Protein AF-S4PJ71-F1 (afdb_monomer_lite)

Sequence (71 aa):
MGRLKEAITVLQKAIHSDPERGLNESLLINLCTLYELESSKTNEKKLNLLRMLCKHKSDTIPNVLECLKLT

Radius of gyration: 11.43 Å; chains: 1; bounding box: 29×24×26 Å

Structure (mmCIF, N/CA/C/O backbone):
data_AF-S4PJ71-F1
#
_entry.id   AF-S4PJ71-F1
#
loop_
_atom_site.group_PDB
_atom_site.id
_atom_site.type_symbol
_atom_site.label_atom_id
_atom_site.label_alt_id
_atom_site.label_comp_id
_atom_site.label_asym_id
_atom_site.label_entity_id
_atom_site.label_seq_id
_atom_site.pdbx_PDB_ins_code
_atom_site.Cartn_x
_atom_site.Cartn_y
_atom_site.Cartn_z
_atom_site.occupancy
_atom_site.B_iso_or_equiv
_atom_site.auth_seq_id
_atom_site.auth_comp_id
_atom_site.auth_asym_id
_atom_site.auth_atom_id
_atom_site.pdbx_PDB_model_num
ATOM 1 N N . MET A 1 1 ? -18.799 -7.664 8.417 1.00 59.41 1 MET A N 1
ATOM 2 C CA . MET A 1 1 ? -17.580 -6.821 8.377 1.00 59.41 1 MET A CA 1
ATOM 3 C C . MET A 1 1 ? -18.006 -5.415 7.960 1.00 59.41 1 MET A C 1
ATOM 5 O O . MET A 1 1 ? -19.072 -5.287 7.380 1.00 59.41 1 MET A O 1
ATOM 9 N N . GLY A 1 2 ? -17.289 -4.351 8.335 1.00 87.62 2 GLY A N 1
ATOM 10 C CA . GLY A 1 2 ? -17.685 -2.989 7.935 1.00 87.62 2 GLY A CA 1
ATOM 11 C C . GLY A 1 2 ? -17.331 -2.699 6.471 1.00 87.62 2 GLY A C 1
ATOM 12 O O . GLY A 1 2 ? -16.294 -3.175 6.009 1.00 87.62 2 GLY A O 1
ATOM 13 N N . ARG A 1 3 ? -18.128 -1.870 5.774 1.00 93.00 3 ARG A N 1
ATOM 14 C CA . ARG A 1 3 ? -17.916 -1.494 4.354 1.00 93.00 3 ARG A CA 1
ATOM 15 C C . ARG A 1 3 ? -16.503 -0.969 4.056 1.00 93.00 3 ARG A C 1
ATOM 17 O O . ARG A 1 3 ? -15.972 -1.205 2.979 1.00 93.00 3 ARG A O 1
ATOM 24 N N .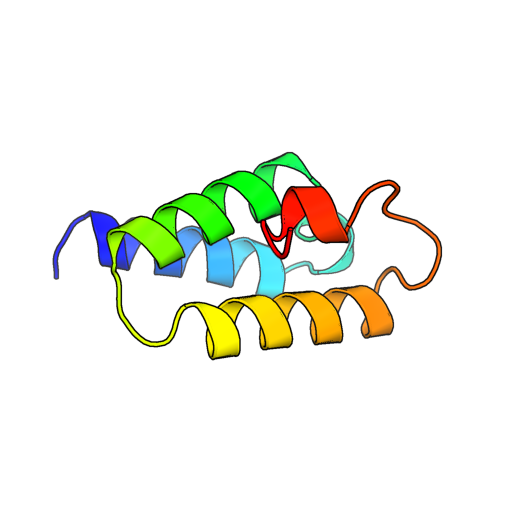 LEU A 1 4 ? -15.868 -0.308 5.029 1.00 94.19 4 LEU A N 1
ATOM 25 C CA . LEU A 1 4 ? -14.482 0.163 4.929 1.00 94.19 4 LEU A CA 1
ATOM 26 C C . LEU A 1 4 ? -13.481 -0.993 4.744 1.00 94.19 4 LEU A C 1
ATOM 28 O O . LEU A 1 4 ? -12.630 -0.940 3.861 1.00 94.19 4 LEU A O 1
ATOM 32 N N . LYS A 1 5 ? -13.610 -2.061 5.540 1.00 93.69 5 LYS A N 1
ATOM 33 C CA . LYS A 1 5 ? -12.729 -3.239 5.461 1.00 93.69 5 LYS A CA 1
ATOM 34 C C . LYS A 1 5 ? -12.927 -4.010 4.160 1.00 93.69 5 LYS A C 1
ATOM 36 O O . LYS A 1 5 ? -11.965 -4.526 3.594 1.00 93.69 5 LYS A O 1
ATOM 41 N N . GLU A 1 6 ? -14.165 -4.068 3.676 1.00 96.00 6 GLU A N 1
ATOM 42 C CA . GLU A 1 6 ? -14.491 -4.673 2.382 1.00 96.00 6 GLU A CA 1
ATOM 43 C C . GLU A 1 6 ? -13.861 -3.885 1.232 1.00 96.00 6 GLU A C 1
ATOM 45 O O . GLU A 1 6 ? -13.179 -4.481 0.403 1.00 96.00 6 GLU A O 1
ATOM 50 N N . ALA A 1 7 ? -13.989 -2.554 1.231 1.00 96.56 7 ALA A N 1
ATOM 51 C CA . ALA A 1 7 ? -13.358 -1.699 0.228 1.00 96.56 7 ALA A CA 1
ATOM 52 C C . ALA A 1 7 ? -11.829 -1.871 0.208 1.00 96.56 7 ALA A C 1
ATOM 54 O O . ALA A 1 7 ? -11.252 -2.096 -0.855 1.00 96.56 7 ALA A O 1
ATOM 55 N N . ILE A 1 8 ? -11.181 -1.865 1.379 1.00 96.25 8 ILE A N 1
ATOM 56 C CA . ILE A 1 8 ? -9.740 -2.143 1.503 1.00 96.25 8 ILE A CA 1
ATOM 57 C C . ILE A 1 8 ? -9.391 -3.499 0.886 1.00 96.25 8 ILE A C 1
ATOM 59 O O . ILE A 1 8 ? -8.478 -3.588 0.067 1.00 96.25 8 ILE A O 1
ATOM 63 N N . THR A 1 9 ? -10.142 -4.543 1.241 1.00 96.06 9 THR A N 1
ATOM 64 C CA . THR A 1 9 ? -9.905 -5.906 0.745 1.00 96.06 9 THR A CA 1
ATOM 65 C C . THR A 1 9 ? -10.042 -5.980 -0.775 1.00 96.06 9 THR A C 1
ATOM 67 O O . THR A 1 9 ? -9.239 -6.639 -1.431 1.00 96.06 9 THR A O 1
ATOM 70 N N . VAL A 1 10 ? -11.037 -5.301 -1.354 1.00 97.06 10 VAL A N 1
ATOM 71 C CA . VAL A 1 10 ? -11.254 -5.263 -2.807 1.00 97.06 10 VAL A CA 1
ATOM 72 C C . VAL A 1 10 ? -10.087 -4.581 -3.520 1.00 97.06 10 VAL A C 1
ATOM 74 O O . VAL A 1 10 ? -9.548 -5.150 -4.469 1.00 97.06 10 VAL A O 1
ATOM 77 N N . LEU A 1 11 ? -9.643 -3.412 -3.048 1.00 96.81 11 LEU A N 1
ATOM 78 C CA . LEU A 1 11 ? -8.524 -2.698 -3.673 1.00 96.81 11 LEU A CA 1
ATOM 79 C C . LEU A 1 11 ? -7.201 -3.457 -3.513 1.00 96.81 11 LEU A C 1
ATOM 81 O O . LEU A 1 11 ? -6.435 -3.567 -4.467 1.00 96.81 11 LEU A O 1
ATOM 85 N N . GLN A 1 12 ? -6.953 -4.050 -2.340 1.00 96.19 1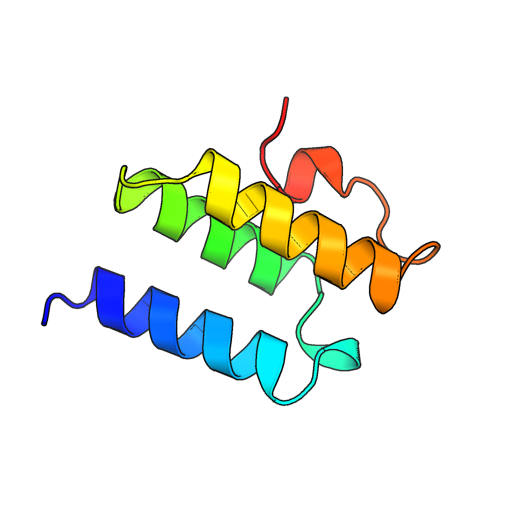2 GLN A N 1
ATOM 86 C CA . GLN A 1 12 ? -5.799 -4.925 -2.141 1.00 96.19 12 GLN A CA 1
ATOM 87 C C . GLN A 1 12 ? -5.839 -6.101 -3.119 1.00 96.19 12 GLN A C 1
ATOM 89 O O . GLN A 1 12 ? -4.840 -6.360 -3.782 1.00 96.19 12 GLN A O 1
ATOM 94 N N . LYS A 1 13 ? -6.976 -6.790 -3.266 1.00 96.75 13 LYS A N 1
ATOM 95 C CA . LYS A 1 13 ? -7.108 -7.897 -4.225 1.00 96.75 13 LYS A CA 1
ATOM 96 C C . LYS A 1 13 ? -6.844 -7.453 -5.660 1.00 96.75 13 LYS A C 1
ATOM 98 O O . LYS A 1 13 ? -6.168 -8.185 -6.375 1.00 96.75 13 LYS A O 1
ATOM 103 N N . ALA A 1 14 ? -7.317 -6.276 -6.067 1.00 96.06 14 ALA A N 1
ATOM 104 C CA . ALA A 1 14 ? -7.038 -5.736 -7.396 1.00 96.06 14 ALA A CA 1
ATOM 105 C C . ALA A 1 14 ? -5.528 -5.547 -7.626 1.00 96.06 14 ALA A C 1
ATOM 107 O O . ALA A 1 14 ? -5.007 -6.000 -8.640 1.00 96.06 14 ALA A O 1
ATOM 108 N N . ILE A 1 15 ? -4.815 -4.974 -6.648 1.00 94.88 15 ILE A N 1
ATOM 109 C CA . ILE A 1 15 ? -3.356 -4.794 -6.711 1.00 94.88 15 ILE A CA 1
ATOM 110 C C . ILE A 1 15 ? -2.616 -6.139 -6.736 1.00 94.88 15 ILE A C 1
ATOM 112 O O . ILE A 1 15 ? -1.663 -6.293 -7.487 1.00 94.88 15 ILE A O 1
ATOM 116 N N . HIS A 1 16 ? -3.031 -7.120 -5.932 1.00 94.88 16 HIS A N 1
ATOM 117 C CA . HIS A 1 16 ? -2.337 -8.413 -5.867 1.00 94.88 16 HIS A CA 1
ATOM 118 C C . HIS A 1 16 ? -2.623 -9.314 -7.074 1.00 94.88 16 HIS A C 1
ATOM 120 O O . HIS A 1 16 ? -1.778 -10.136 -7.416 1.00 94.88 16 HIS A O 1
ATOM 126 N N . SER A 1 17 ? -3.798 -9.184 -7.699 1.00 96.69 17 SER A N 1
ATOM 127 C CA . SER A 1 17 ? -4.184 -10.015 -8.849 1.00 96.69 17 SER A CA 1
ATOM 128 C C . SER A 1 17 ? -3.436 -9.617 -10.120 1.00 96.69 17 SER A C 1
ATOM 130 O O . SER A 1 17 ? -3.126 -10.478 -10.935 1.00 96.69 17 SER A O 1
ATOM 132 N N . ASP A 1 18 ? -3.136 -8.327 -10.278 1.00 94.81 18 ASP A N 1
ATOM 133 C CA . ASP A 1 18 ? -2.341 -7.799 -11.387 1.00 94.81 18 ASP A CA 1
ATOM 134 C C . ASP A 1 18 ? -1.552 -6.567 -10.908 1.00 94.81 18 ASP A C 1
ATOM 136 O O . ASP A 1 18 ? -2.040 -5.440 -11.020 1.00 94.81 18 ASP A O 1
ATOM 140 N N . PRO A 1 19 ? -0.350 -6.751 -10.327 1.00 92.69 19 PRO A N 1
ATOM 141 C CA . PRO A 1 19 ? 0.451 -5.641 -9.810 1.00 92.69 19 PRO A CA 1
ATOM 142 C C . PRO A 1 19 ? 0.864 -4.634 -10.887 1.00 92.69 19 PRO A C 1
ATOM 144 O O . PRO A 1 19 ? 0.900 -3.435 -10.615 1.00 92.69 19 PRO A O 1
ATOM 147 N N . GLU A 1 20 ? 1.113 -5.091 -12.117 1.00 90.19 20 GLU A N 1
ATOM 148 C CA . GLU A 1 20 ? 1.518 -4.235 -13.238 1.00 90.19 20 GLU A CA 1
ATOM 149 C C . GLU A 1 20 ? 0.424 -3.219 -13.590 1.00 90.19 20 GLU A C 1
ATOM 151 O O . GLU A 1 20 ? 0.703 -2.046 -13.850 1.00 90.19 20 GLU A O 1
ATOM 156 N N . ARG A 1 21 ? -0.850 -3.625 -13.542 1.00 90.19 21 ARG A N 1
ATOM 157 C CA . ARG A 1 21 ? -1.982 -2.711 -13.772 1.00 90.19 21 ARG A CA 1
ATOM 158 C C . ARG A 1 21 ? -2.487 -2.036 -12.501 1.00 90.19 21 ARG A C 1
ATOM 160 O O . ARG A 1 21 ? -2.858 -0.862 -12.534 1.00 90.19 21 ARG A O 1
ATOM 167 N N . GLY A 1 22 ? -2.519 -2.765 -11.392 1.00 91.31 22 GLY A N 1
ATOM 168 C CA . GLY A 1 22 ? -3.120 -2.345 -10.130 1.00 91.31 22 GLY A CA 1
ATOM 169 C C . GLY A 1 22 ? -2.287 -1.326 -9.356 1.00 91.31 22 GLY A C 1
ATOM 170 O O . GLY A 1 22 ? -2.848 -0.492 -8.647 1.00 91.31 22 GLY A O 1
ATOM 171 N N . LEU A 1 23 ? -0.962 -1.333 -9.525 1.00 91.75 23 LEU A N 1
ATOM 172 C CA . LEU A 1 23 ? -0.079 -0.297 -8.990 1.00 91.75 23 LEU A CA 1
ATOM 173 C C . LEU A 1 23 ? -0.112 0.939 -9.898 1.00 91.75 23 LEU A C 1
ATOM 175 O O . LEU A 1 23 ? 0.794 1.189 -10.695 1.00 91.75 23 LEU A O 1
ATOM 179 N N . ASN A 1 24 ? -1.202 1.694 -9.804 1.00 90.75 24 ASN A N 1
ATOM 180 C CA . ASN A 1 24 ? -1.361 3.007 -10.419 1.00 90.75 24 ASN A CA 1
ATOM 181 C C . ASN A 1 24 ? -1.792 4.039 -9.372 1.00 90.75 24 ASN A C 1
ATOM 183 O O . ASN A 1 24 ? -2.297 3.690 -8.304 1.00 90.75 24 ASN A O 1
ATOM 187 N N . GLU A 1 25 ? -1.591 5.311 -9.700 1.00 89.94 25 GLU A N 1
ATOM 188 C CA . GLU A 1 25 ? -1.823 6.449 -8.811 1.00 89.94 25 GLU A CA 1
ATOM 189 C C . GLU A 1 25 ? -3.222 6.446 -8.172 1.00 89.94 25 GLU A C 1
ATOM 191 O O . GLU A 1 25 ? -3.338 6.494 -6.948 1.00 89.94 25 GLU A O 1
ATOM 196 N N . SER A 1 26 ? -4.290 6.298 -8.965 1.00 91.69 26 SER A N 1
ATOM 197 C CA . SER A 1 26 ? -5.664 6.336 -8.444 1.00 91.69 26 SER A CA 1
ATOM 198 C C . SER A 1 26 ? -5.943 5.227 -7.427 1.00 91.69 26 SER A C 1
ATOM 200 O O . SER A 1 26 ? -6.555 5.472 -6.386 1.00 91.69 26 SER A O 1
ATOM 202 N N . LEU A 1 27 ? -5.485 4.001 -7.698 1.00 93.38 27 LEU A N 1
ATOM 203 C CA . LEU A 1 27 ? -5.653 2.871 -6.780 1.00 93.38 27 LEU A CA 1
ATOM 204 C C . LEU A 1 27 ? -4.854 3.063 -5.485 1.00 93.38 27 LEU A C 1
ATOM 206 O O . LEU A 1 27 ? -5.372 2.775 -4.403 1.00 93.38 27 LEU A O 1
ATOM 210 N N . LEU A 1 28 ? -3.631 3.592 -5.580 1.00 92.44 28 LEU A N 1
ATOM 211 C CA . LEU A 1 28 ? -2.773 3.873 -4.427 1.00 92.44 28 LEU A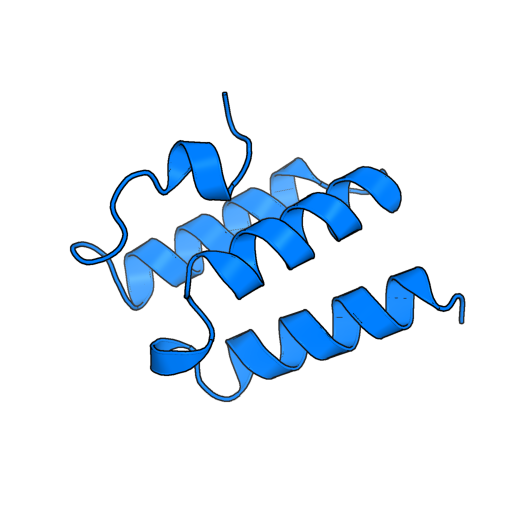 CA 1
ATOM 212 C C . LEU A 1 28 ? -3.358 4.962 -3.525 1.00 92.44 28 LEU A C 1
ATOM 214 O O . LEU A 1 28 ? -3.434 4.755 -2.313 1.00 92.44 28 LEU A O 1
ATOM 218 N N . ILE A 1 29 ? -3.825 6.076 -4.098 1.00 93.12 29 ILE A N 1
ATOM 219 C CA . ILE A 1 29 ? -4.432 7.186 -3.347 1.00 93.12 29 ILE A CA 1
ATOM 220 C C . ILE A 1 29 ? -5.700 6.717 -2.629 1.00 93.12 29 ILE A C 1
ATOM 222 O O . ILE A 1 29 ? -5.888 7.001 -1.439 1.00 93.12 29 ILE A O 1
ATOM 226 N N . ASN A 1 30 ? -6.556 5.964 -3.325 1.00 95.69 30 ASN A N 1
ATOM 227 C CA . ASN A 1 30 ? -7.781 5.423 -2.743 1.00 95.69 30 ASN A CA 1
ATOM 228 C C . ASN A 1 30 ? -7.459 4.481 -1.584 1.00 95.69 30 ASN A C 1
ATOM 230 O O . ASN A 1 30 ? -7.991 4.641 -0.486 1.00 95.69 30 ASN A O 1
ATOM 234 N N . LEU A 1 31 ? -6.543 3.534 -1.790 1.00 95.50 31 LEU A N 1
ATOM 235 C CA . LEU A 1 31 ? -6.175 2.573 -0.758 1.00 95.50 31 LEU A CA 1
ATOM 236 C C . LEU A 1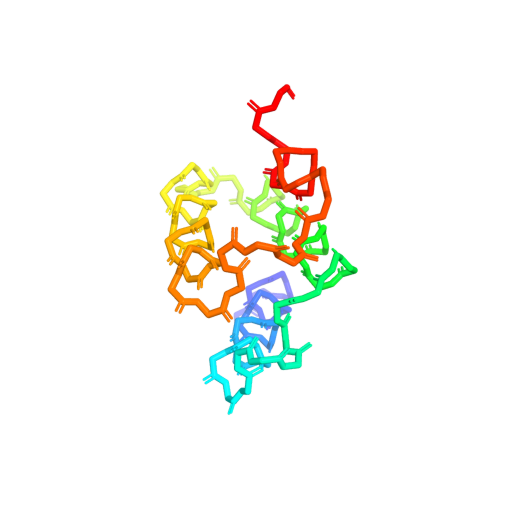 31 ? -5.480 3.240 0.441 1.00 95.50 31 LEU A C 1
ATOM 238 O O . LEU A 1 31 ? -5.815 2.918 1.580 1.00 95.50 31 LEU A O 1
ATOM 242 N N . CYS A 1 32 ? -4.590 4.213 0.220 1.00 93.56 32 CYS A N 1
ATOM 243 C CA . CYS A 1 32 ? -3.963 4.977 1.303 1.00 93.56 32 CYS A CA 1
ATOM 244 C C . CYS A 1 32 ? -4.983 5.791 2.102 1.00 93.56 32 CYS A C 1
ATOM 246 O O . CYS A 1 32 ? -4.915 5.812 3.329 1.00 93.56 32 CYS A O 1
ATOM 248 N N . THR A 1 33 ? -5.967 6.394 1.431 1.00 94.12 33 THR A N 1
ATOM 249 C CA . THR A 1 33 ? -7.066 7.106 2.099 1.00 94.12 33 THR A CA 1
ATOM 250 C C . THR A 1 33 ? -7.892 6.158 2.968 1.00 94.12 33 THR A C 1
ATOM 252 O O . THR A 1 33 ? -8.188 6.478 4.116 1.00 94.12 33 THR A O 1
ATOM 255 N N . LEU A 1 34 ? -8.218 4.959 2.476 1.00 95.31 34 LEU A N 1
ATOM 256 C CA . LEU A 1 34 ? -8.946 3.973 3.278 1.00 95.31 34 LEU A CA 1
ATOM 257 C C . LEU A 1 34 ? -8.114 3.449 4.459 1.00 95.31 34 LEU A C 1
ATOM 259 O O . LEU A 1 34 ? -8.671 3.228 5.532 1.00 95.31 34 LEU A O 1
ATOM 263 N N . TYR A 1 35 ? -6.797 3.281 4.302 1.00 94.88 35 TYR A N 1
ATOM 264 C CA . TYR A 1 35 ? -5.917 2.922 5.419 1.00 94.88 35 TYR A CA 1
ATOM 265 C C . TYR A 1 35 ? -5.885 3.996 6.507 1.00 94.88 35 TYR A C 1
ATOM 267 O O . TYR A 1 35 ? -5.940 3.659 7.687 1.00 94.88 35 TYR A O 1
ATOM 275 N N . GLU A 1 36 ? -5.835 5.275 6.133 1.00 91.94 36 GLU A N 1
ATOM 276 C CA . GLU A 1 36 ? -5.916 6.390 7.085 1.00 91.94 36 GLU A CA 1
ATOM 277 C C . GLU A 1 36 ? -7.255 6.406 7.827 1.00 91.94 36 GLU A C 1
ATOM 279 O O . GLU A 1 36 ? -7.268 6.545 9.048 1.00 91.94 36 GLU A O 1
ATOM 284 N N . LEU A 1 37 ? -8.365 6.168 7.120 1.00 93.38 37 LEU A N 1
ATOM 285 C CA . LEU A 1 37 ? -9.699 6.075 7.723 1.00 93.38 37 LEU A CA 1
ATOM 286 C C . LEU A 1 37 ? -9.852 4.868 8.659 1.00 93.38 37 LEU A C 1
ATOM 288 O O . LEU A 1 37 ? -10.556 4.953 9.663 1.00 93.38 37 LEU A O 1
ATOM 292 N N . GLU A 1 38 ? -9.210 3.736 8.357 1.00 92.56 38 GLU A N 1
ATOM 293 C CA . GLU A 1 38 ? -9.230 2.561 9.239 1.00 92.56 38 GLU A CA 1
ATOM 294 C C . GLU A 1 38 ? -8.354 2.768 10.490 1.00 92.56 38 GLU A C 1
ATOM 296 O O . GLU A 1 38 ? -8.509 2.035 11.468 1.00 92.56 38 GLU A O 1
ATOM 301 N N . SER A 1 39 ? -7.440 3.751 10.471 1.00 78.69 39 SER A N 1
ATOM 302 C CA . SER A 1 39 ? -6.527 4.181 11.551 1.00 78.69 39 SER A CA 1
ATOM 303 C C . SER A 1 39 ? -5.531 3.116 12.062 1.00 78.69 39 SER A C 1
ATOM 305 O O . SER A 1 39 ? -4.525 3.421 12.701 1.00 78.69 39 SER A O 1
ATOM 307 N N . SER A 1 40 ? -5.739 1.838 11.737 1.00 81.44 40 SER A N 1
ATOM 308 C CA . SER A 1 40 ? -4.877 0.734 12.162 1.00 81.44 40 SER A CA 1
ATOM 309 C C . SER A 1 40 ? -3.707 0.491 11.204 1.00 81.44 40 SER A C 1
ATOM 311 O O . SER A 1 40 ? -3.896 0.281 10.003 1.00 81.44 40 SER A O 1
ATOM 313 N N . LYS A 1 41 ? -2.486 0.414 11.752 1.00 85.00 41 LYS A N 1
ATOM 314 C CA . LYS A 1 41 ? -1.262 -0.033 11.049 1.00 85.00 41 LYS A CA 1
ATOM 315 C C . LYS A 1 41 ? -0.999 0.671 9.707 1.00 85.00 41 LYS A C 1
ATOM 317 O O . LYS A 1 41 ? -0.420 0.085 8.795 1.00 85.00 41 LYS A O 1
ATOM 322 N N . THR A 1 42 ? -1.419 1.925 9.572 1.00 88.06 42 THR A N 1
ATOM 323 C CA . THR A 1 42 ? -1.370 2.678 8.311 1.00 88.06 42 THR A CA 1
ATOM 324 C C . THR A 1 42 ? 0.040 2.734 7.719 1.00 88.06 42 THR A C 1
ATOM 326 O O . THR A 1 42 ? 0.212 2.443 6.538 1.00 88.06 42 THR A O 1
ATOM 329 N N . ASN A 1 43 ? 1.063 3.001 8.537 1.00 89.00 43 ASN A N 1
ATOM 330 C CA . ASN A 1 43 ? 2.453 3.090 8.071 1.00 89.00 43 ASN A CA 1
ATOM 331 C C . ASN A 1 43 ? 2.998 1.748 7.564 1.00 89.00 43 ASN A C 1
ATOM 333 O O . ASN A 1 43 ? 3.657 1.706 6.530 1.00 89.00 43 ASN A O 1
ATOM 337 N N . GLU A 1 44 ? 2.685 0.640 8.243 1.00 92.06 44 GLU A N 1
ATOM 338 C CA . GLU A 1 44 ? 3.085 -0.707 7.808 1.00 92.06 44 GLU A CA 1
ATOM 339 C C . GLU A 1 44 ? 2.448 -1.053 6.455 1.00 92.06 44 GLU A C 1
ATOM 341 O O . GLU A 1 44 ? 3.111 -1.544 5.540 1.00 92.06 44 GLU A O 1
ATOM 346 N N . LYS A 1 45 ? 1.162 -0.724 6.297 1.00 92.88 45 LYS A N 1
ATOM 347 C CA . LYS A 1 45 ? 0.415 -0.954 5.059 1.00 92.88 45 LYS A CA 1
ATOM 348 C C . LYS A 1 45 ? 0.938 -0.095 3.897 1.00 92.88 45 LYS A C 1
ATOM 350 O O . LYS A 1 45 ? 1.098 -0.617 2.794 1.00 92.88 45 LYS A O 1
ATOM 355 N N . LYS A 1 46 ? 1.262 1.182 4.143 1.00 92.19 46 LYS A N 1
ATOM 356 C CA . LYS A 1 46 ? 1.895 2.087 3.161 1.00 92.19 46 LYS A CA 1
ATOM 357 C C . LYS A 1 46 ? 3.295 1.601 2.762 1.00 92.19 46 LYS A C 1
ATOM 359 O O . LYS A 1 46 ? 3.620 1.581 1.578 1.00 92.19 46 LYS A O 1
ATOM 364 N N . LEU A 1 47 ? 4.096 1.122 3.718 1.00 91.12 47 LEU A N 1
ATOM 365 C CA . LEU A 1 47 ? 5.426 0.569 3.445 1.00 91.12 47 LEU A CA 1
ATOM 366 C C . LEU A 1 47 ? 5.362 -0.706 2.592 1.00 91.12 47 LEU A C 1
ATOM 368 O O . LEU A 1 47 ? 6.197 -0.905 1.713 1.00 91.12 47 LEU A O 1
ATOM 372 N N . ASN A 1 48 ? 4.362 -1.561 2.811 1.00 92.25 48 ASN A N 1
ATOM 373 C CA . ASN A 1 48 ? 4.150 -2.737 1.966 1.00 92.25 48 ASN A CA 1
ATOM 374 C C . ASN A 1 48 ? 3.796 -2.351 0.523 1.00 92.25 48 ASN A C 1
ATOM 376 O O . ASN A 1 48 ? 4.338 -2.954 -0.402 1.00 92.25 48 ASN A O 1
ATOM 380 N N . LEU A 1 49 ? 2.973 -1.315 0.317 1.00 92.38 49 LEU A N 1
ATOM 381 C CA . LEU A 1 49 ? 2.711 -0.778 -1.024 1.00 92.38 49 LEU A CA 1
ATOM 382 C C . LEU A 1 49 ? 3.984 -0.233 -1.680 1.00 92.38 49 LEU A C 1
ATOM 384 O O . LEU A 1 49 ? 4.241 -0.545 -2.839 1.00 92.38 49 LEU A O 1
ATOM 388 N N . LEU A 1 50 ? 4.815 0.502 -0.934 1.00 90.69 50 LEU A N 1
ATOM 389 C CA . LEU A 1 50 ? 6.102 0.988 -1.437 1.00 90.69 50 LEU A CA 1
ATOM 390 C C . LEU A 1 50 ? 7.014 -0.167 -1.877 1.00 90.69 50 LEU A C 1
ATOM 392 O O . LEU A 1 50 ? 7.586 -0.119 -2.959 1.00 90.69 50 LEU A O 1
ATOM 396 N N . ARG A 1 51 ? 7.104 -1.243 -1.086 1.00 90.94 51 ARG A N 1
ATOM 397 C CA . ARG A 1 5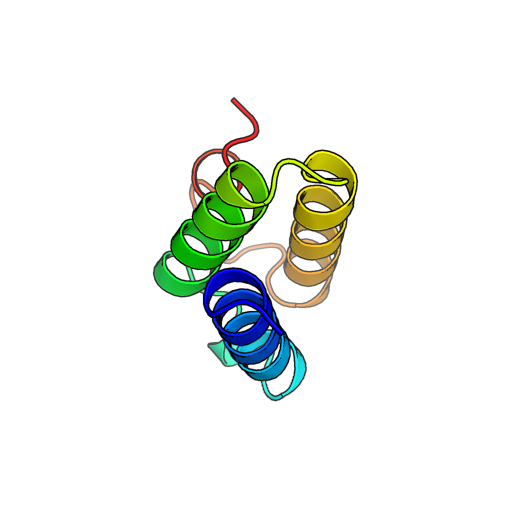1 ? 7.882 -2.439 -1.458 1.00 90.94 51 ARG A CA 1
ATOM 398 C C . ARG A 1 51 ? 7.359 -3.098 -2.734 1.00 90.94 51 ARG A C 1
ATOM 400 O O . ARG A 1 51 ? 8.160 -3.520 -3.563 1.00 90.94 51 ARG A O 1
ATOM 407 N N . MET A 1 52 ? 6.038 -3.188 -2.902 1.00 91.38 52 MET A N 1
ATOM 408 C CA . MET A 1 52 ? 5.442 -3.708 -4.137 1.00 91.38 52 MET A CA 1
ATOM 409 C C . MET A 1 52 ? 5.769 -2.811 -5.333 1.00 91.38 52 MET A C 1
ATOM 411 O O . MET A 1 52 ? 6.136 -3.321 -6.386 1.00 91.38 52 MET A O 1
ATOM 415 N N . LEU A 1 53 ? 5.718 -1.490 -5.160 1.00 89.94 53 LEU A N 1
ATOM 416 C CA . LEU A 1 53 ? 6.113 -0.537 -6.195 1.00 89.94 53 LEU A CA 1
ATOM 417 C C . LEU A 1 53 ? 7.578 -0.678 -6.581 1.00 89.94 53 LEU A C 1
ATOM 419 O O . LEU A 1 53 ? 7.867 -0.816 -7.760 1.00 89.94 53 LEU A O 1
ATOM 423 N N . CYS A 1 54 ? 8.493 -0.750 -5.617 1.00 87.38 54 CYS A N 1
ATOM 424 C CA . CYS A 1 54 ? 9.906 -0.981 -5.913 1.00 87.38 54 CYS A CA 1
ATOM 425 C C . CYS A 1 54 ? 10.146 -2.314 -6.640 1.00 87.38 54 CYS A C 1
ATOM 427 O O . CYS A 1 54 ? 11.078 -2.413 -7.428 1.00 87.38 54 CYS A O 1
ATOM 429 N N . LYS A 1 55 ? 9.319 -3.337 -6.386 1.00 89.69 55 LYS A N 1
ATOM 430 C CA . LYS A 1 55 ? 9.435 -4.652 -7.031 1.00 89.69 55 LYS A CA 1
ATOM 431 C C . LYS A 1 55 ? 8.885 -4.680 -8.464 1.00 89.69 55 LYS A C 1
ATOM 433 O O . LYS A 1 55 ? 9.428 -5.405 -9.288 1.00 89.69 55 LYS A O 1
ATOM 438 N N . HIS A 1 56 ? 7.796 -3.961 -8.728 1.00 89.06 56 HIS A N 1
ATOM 439 C CA . HIS A 1 56 ? 7.029 -4.068 -9.978 1.00 89.06 56 HIS A CA 1
ATOM 440 C C . HIS A 1 56 ? 7.159 -2.839 -10.892 1.00 89.06 56 HIS A C 1
ATOM 442 O O . HIS A 1 56 ? 7.030 -2.952 -12.101 1.00 89.06 56 HIS A O 1
ATOM 448 N N . LYS A 1 57 ? 7.420 -1.654 -10.330 1.00 83.06 57 LYS A N 1
ATOM 449 C CA . LYS A 1 57 ? 7.458 -0.357 -11.028 1.00 83.06 57 LYS A CA 1
ATOM 450 C C . LYS A 1 57 ? 8.520 0.582 -10.448 1.00 83.06 57 LYS A C 1
ATOM 452 O O . LYS A 1 57 ? 8.216 1.735 -10.133 1.00 83.06 57 LYS A O 1
ATOM 457 N N . SER A 1 58 ? 9.754 0.093 -10.288 1.00 67.88 58 SER A N 1
ATOM 458 C CA . SER A 1 58 ? 10.867 0.849 -9.682 1.00 67.88 58 SER A CA 1
ATOM 459 C C . SER A 1 58 ? 11.091 2.225 -10.310 1.00 67.88 58 SER A C 1
ATOM 461 O O . SER A 1 58 ? 11.461 3.152 -9.599 1.00 67.88 58 SER A O 1
ATOM 463 N N . ASP A 1 59 ? 10.792 2.371 -11.604 1.00 69.75 59 ASP A N 1
ATOM 464 C CA . ASP A 1 59 ? 11.144 3.556 -12.391 1.00 69.75 59 ASP A CA 1
ATOM 465 C C . ASP A 1 59 ? 9.931 4.250 -13.038 1.00 69.75 59 ASP A C 1
ATOM 467 O O . ASP A 1 59 ? 10.092 5.054 -13.954 1.00 69.75 59 ASP A O 1
ATOM 471 N N . THR A 1 60 ? 8.699 3.922 -12.621 1.00 68.56 60 THR A N 1
ATOM 472 C CA . THR A 1 60 ? 7.499 4.258 -13.422 1.00 68.56 60 THR A CA 1
ATOM 473 C C . THR A 1 60 ? 6.471 5.160 -12.747 1.00 68.56 60 THR A C 1
ATOM 475 O O . THR A 1 60 ? 5.626 5.706 -13.453 1.00 68.56 60 THR A O 1
ATOM 478 N N . ILE A 1 61 ? 6.491 5.322 -11.417 1.00 69.44 61 ILE A N 1
ATOM 479 C CA . ILE A 1 61 ? 5.500 6.169 -10.730 1.00 69.44 61 ILE A CA 1
ATOM 480 C C . ILE A 1 61 ? 6.137 7.495 -10.298 1.00 69.44 61 ILE A C 1
ATOM 482 O O . ILE A 1 61 ? 6.804 7.532 -9.258 1.00 69.44 61 ILE A O 1
ATOM 486 N N . PRO A 1 62 ? 5.929 8.591 -11.054 1.00 71.81 62 PRO A N 1
ATOM 487 C CA . PRO A 1 62 ? 6.258 9.921 -10.557 1.00 71.81 62 PRO A CA 1
ATOM 488 C C . PRO A 1 62 ? 5.463 10.198 -9.270 1.00 71.81 62 PRO A C 1
ATOM 490 O O . PRO A 1 62 ? 4.332 9.744 -9.122 1.00 71.81 62 PRO A O 1
ATOM 493 N N . ASN A 1 63 ? 6.059 10.927 -8.324 1.00 76.38 63 ASN A N 1
ATOM 494 C CA . ASN A 1 63 ? 5.398 11.375 -7.088 1.00 76.38 63 ASN A CA 1
ATOM 495 C C . ASN A 1 63 ? 4.874 10.247 -6.171 1.00 76.38 63 ASN A C 1
ATOM 497 O O . ASN A 1 63 ? 3.892 10.413 -5.447 1.00 76.38 63 ASN A O 1
ATOM 501 N N . VAL A 1 64 ? 5.549 9.090 -6.136 1.00 80.38 64 VAL A N 1
ATOM 502 C CA . VAL A 1 64 ? 5.166 7.951 -5.275 1.00 80.38 64 VAL A CA 1
ATOM 503 C C . VAL A 1 64 ? 5.003 8.318 -3.790 1.00 80.38 64 VAL A C 1
ATOM 505 O O . VAL A 1 64 ? 4.131 7.775 -3.111 1.00 80.38 64 VAL A O 1
ATOM 508 N N . LEU A 1 65 ? 5.804 9.257 -3.279 1.00 79.56 65 LEU A N 1
ATOM 509 C CA . LEU A 1 65 ? 5.715 9.714 -1.888 1.00 79.56 65 LEU A CA 1
ATOM 510 C C . LEU A 1 65 ? 4.407 10.465 -1.605 1.00 79.56 65 LEU A C 1
ATOM 512 O O . LEU A 1 65 ? 3.813 10.264 -0.544 1.00 79.56 65 LEU A O 1
ATOM 516 N N . GLU A 1 66 ? 3.928 11.255 -2.569 1.00 81.12 66 GLU A N 1
ATOM 517 C CA . GLU A 1 66 ? 2.642 11.959 -2.492 1.00 81.12 66 GLU A CA 1
ATOM 518 C C . GLU A 1 66 ? 1.480 10.961 -2.575 1.00 81.12 66 GLU A C 1
ATOM 520 O O . GLU A 1 66 ? 0.568 10.997 -1.750 1.00 81.12 66 GLU A O 1
ATOM 525 N N . CYS A 1 67 ? 1.561 9.986 -3.492 1.00 79.56 67 CYS A N 1
ATOM 526 C CA . CYS A 1 67 ? 0.555 8.925 -3.638 1.00 79.56 67 CYS A CA 1
ATOM 527 C C . CYS A 1 67 ? 0.364 8.119 -2.346 1.00 79.56 67 CYS A C 1
ATOM 529 O O . CYS A 1 67 ? -0.752 7.735 -1.990 1.00 79.56 67 CYS A O 1
ATOM 531 N N . LEU A 1 68 ? 1.468 7.846 -1.647 1.00 84.81 68 LEU A N 1
ATOM 532 C CA . LEU A 1 68 ? 1.461 7.113 -0.385 1.00 84.81 68 LEU A CA 1
ATOM 533 C C . LEU A 1 68 ? 1.161 8.005 0.826 1.00 84.81 68 LEU A C 1
ATOM 535 O O . LEU A 1 68 ? 1.021 7.477 1.933 1.00 84.81 68 LEU A O 1
ATOM 539 N N . LYS A 1 69 ? 1.040 9.328 0.638 1.00 82.44 69 LYS A N 1
ATOM 540 C CA . LYS A 1 69 ? 0.874 10.318 1.710 1.00 82.44 69 LYS A CA 1
ATOM 541 C C . LYS A 1 69 ? 1.914 10.107 2.817 1.00 82.44 69 LYS A C 1
ATOM 543 O O . LYS A 1 69 ? 1.562 9.842 3.971 1.00 82.44 69 LYS A O 1
ATOM 548 N N . LEU A 1 70 ? 3.188 10.064 2.423 1.00 77.94 70 LEU A N 1
ATOM 549 C CA . LEU A 1 70 ? 4.345 9.915 3.322 1.00 77.94 70 LEU A CA 1
ATOM 550 C C . LEU A 1 70 ? 5.018 11.259 3.656 1.00 77.94 70 LEU A C 1
ATOM 552 O O . LEU A 1 70 ? 6.055 11.267 4.317 1.00 77.94 70 LEU A O 1
ATOM 556 N N . THR A 1 71 ? 4.426 12.361 3.201 1.00 62.31 71 THR A N 1
ATOM 557 C CA . THR A 1 71 ? 4.840 13.756 3.407 1.00 62.31 71 THR A CA 1
ATOM 558 C C . THR A 1 71 ? 3.822 14.506 4.242 1.00 62.31 71 THR A C 1
ATOM 560 O O . THR A 1 71 ? 2.615 14.285 3.981 1.00 62.31 71 THR A O 1
#

Secondary structure (DSSP, 8-state):
--HHHH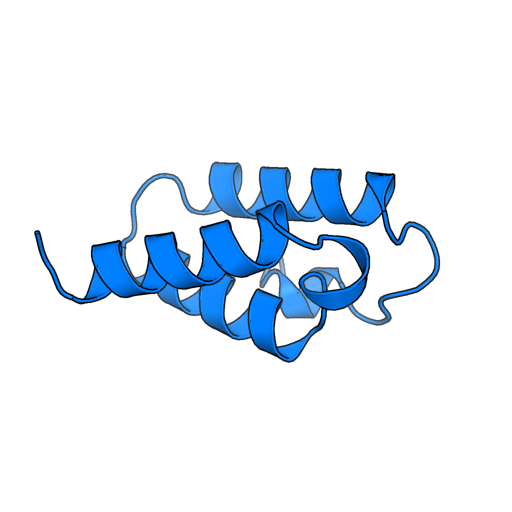HHHHHHHHHHH-HHHH-SHHHHHHHHHHHHHH-SSHHHHHHHHHHHHHHH-TTT-TTHHHHTT--

pLDDT: mean 88.32, std 8.78, range [59.41, 97.06]

Organism: NCBI:txid116150

Foldseek 3Di:
DDPLVVVLVVLVCQCVVPVLPSLDLVSLQVNLVSLVVVVPPSVVVLVVSVVSCCVRPVPNDPPSCVSSVVD